Protein AF-A0A3D4B4H7-F1 (afdb_monomer_lite)

Sequence (175 aa):
KNGQSEVILGTVKEWEQARLEHAFTPDQIERLQEPTLDFHLEADGKNRWQLYPVTYSQVHTYREVTLQPGEPGEAEWTFHNPYEDQPFQFILRALPDTATLNDDMVINPVFEVNFTEITLPIRLSPFEYLVCEGDGVCKIFDINWNPVRSVEFSGEWPQIVHEDNQILFWFGAPS

Radius of gyration: 18.96 Å; chains: 1; bounding box: 51×34×51 Å

Secondary structure (DSSP, 8-state):
--TTHHHHHHHHHHHHHHHHTT-S-HHHHHHHT-TT-EEEEEE-STT-EEEEEE-PPPPP------PPTTS--SEEEEEEE-SS-EE--EEEEPPP-TTT---PPEESEEEEETTEEEE---EE-TT-EEEE-SSSEEEEE-TT--EEEEEE--SPPPEE-SEEEEEEEEEPPP-

Structure (mmCIF, N/CA/C/O backbone):
data_AF-A0A3D4B4H7-F1
#
_entry.id   AF-A0A3D4B4H7-F1
#
loop_
_atom_site.group_PDB
_atom_site.id
_atom_site.type_symbol
_atom_site.label_atom_id
_atom_site.label_alt_id
_atom_site.label_comp_id
_atom_site.label_asym_id
_atom_site.label_entity_id
_atom_site.label_seq_id
_atom_site.pdbx_PDB_ins_code
_atom_site.Cartn_x
_atom_site.Cartn_y
_atom_site.Cartn_z
_atom_site.occupancy
_atom_site.B_iso_or_equiv
_atom_site.auth_seq_id
_atom_site.auth_comp_id
_atom_site.auth_asym_id
_atom_site.auth_atom_id
_atom_site.pdbx_PDB_model_num
ATOM 1 N N . LYS A 1 1 ? -16.130 10.819 -11.235 1.00 79.06 1 LYS A N 1
ATOM 2 C CA . LYS A 1 1 ? -16.774 10.197 -10.048 1.00 79.06 1 LYS A CA 1
ATOM 3 C C . LYS A 1 1 ? -15.708 9.342 -9.384 1.00 79.06 1 LYS A C 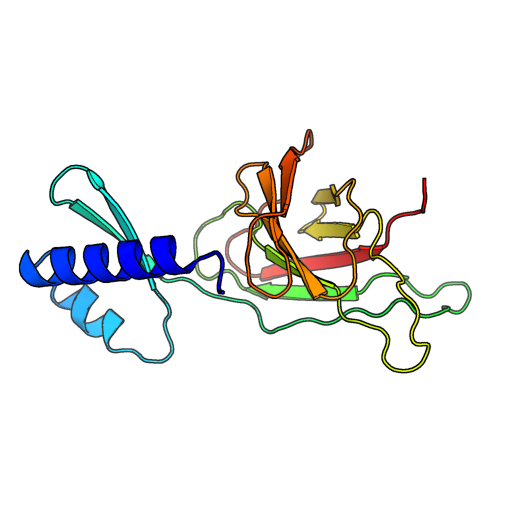1
ATOM 5 O O . LYS A 1 1 ? -15.020 8.659 -10.126 1.00 79.06 1 LYS A O 1
ATOM 10 N N . ASN A 1 2 ? -15.524 9.443 -8.067 1.00 90.88 2 ASN A N 1
ATOM 11 C CA . ASN A 1 2 ? -14.525 8.641 -7.358 1.00 90.88 2 ASN A CA 1
ATOM 12 C C . ASN A 1 2 ? -15.026 7.187 -7.227 1.00 90.88 2 ASN A C 1
ATOM 14 O O . ASN A 1 2 ? -16.186 6.977 -6.866 1.00 90.88 2 ASN A O 1
ATOM 18 N N . GLY A 1 3 ? -14.177 6.211 -7.551 1.00 93.81 3 GLY A N 1
ATOM 19 C CA . GLY A 1 3 ? -14.537 4.790 -7.584 1.00 93.81 3 GLY A CA 1
ATOM 20 C C . GLY A 1 3 ? -14.650 4.118 -6.217 1.00 93.81 3 GLY A C 1
ATOM 21 O O . GLY A 1 3 ? -15.266 3.065 -6.111 1.00 93.81 3 GLY A O 1
ATOM 22 N N . GLN A 1 4 ? -14.133 4.753 -5.163 1.00 93.38 4 GLN A N 1
ATOM 23 C CA . GLN A 1 4 ? -14.147 4.251 -3.785 1.00 93.38 4 GLN A CA 1
ATOM 24 C C . GLN A 1 4 ? -15.225 4.908 -2.918 1.00 93.38 4 GLN A C 1
ATOM 26 O O . GLN A 1 4 ? -15.276 4.666 -1.718 1.00 93.38 4 GLN A O 1
ATOM 31 N N . SER A 1 5 ? -16.112 5.735 -3.484 1.00 94.56 5 SER A N 1
ATOM 32 C CA . SER A 1 5 ? -17.111 6.461 -2.684 1.00 94.56 5 SER A CA 1
ATOM 33 C C . SER A 1 5 ? -18.002 5.542 -1.841 1.00 94.56 5 SER A C 1
ATOM 35 O O . SER A 1 5 ? -18.284 5.870 -0.695 1.00 94.56 5 SER A O 1
ATOM 37 N N . GLU A 1 6 ? -18.429 4.394 -2.372 1.00 94.56 6 GLU A N 1
ATOM 38 C CA . GLU A 1 6 ? -19.250 3.439 -1.612 1.00 94.56 6 GLU A CA 1
ATOM 39 C C . GLU A 1 6 ? -18.460 2.771 -0.483 1.00 94.56 6 GLU A C 1
ATOM 41 O O . GLU A 1 6 ? -18.984 2.645 0.621 1.00 94.56 6 GLU A O 1
ATOM 46 N N . VAL A 1 7 ? -17.193 2.423 -0.733 1.00 92.81 7 VAL A N 1
ATOM 47 C CA . VAL A 1 7 ? -16.286 1.863 0.280 1.00 92.81 7 VAL A CA 1
ATOM 48 C C . VAL A 1 7 ? -16.067 2.874 1.400 1.00 92.81 7 VAL A C 1
ATOM 50 O O . VAL A 1 7 ? -16.307 2.553 2.556 1.00 92.81 7 VAL A O 1
ATOM 53 N N . ILE A 1 8 ? -15.729 4.123 1.062 1.00 93.69 8 ILE A N 1
ATOM 54 C CA . ILE A 1 8 ? -15.516 5.206 2.033 1.00 93.69 8 ILE A CA 1
ATOM 55 C C . ILE A 1 8 ? -16.764 5.423 2.893 1.00 93.69 8 ILE A C 1
ATOM 57 O O . ILE A 1 8 ? -16.667 5.494 4.115 1.00 93.69 8 ILE A O 1
ATOM 61 N N . LEU A 1 9 ? -17.949 5.514 2.280 1.00 95.38 9 LEU A N 1
ATOM 62 C CA . LEU A 1 9 ? -19.199 5.689 3.025 1.00 95.38 9 LEU A CA 1
ATOM 63 C C . LEU A 1 9 ? -19.522 4.473 3.902 1.00 95.38 9 LEU A C 1
ATOM 65 O O . LEU A 1 9 ? -20.045 4.642 5.004 1.00 95.38 9 LEU A O 1
ATOM 69 N N . GLY A 1 10 ? -19.202 3.265 3.432 1.00 94.31 10 GLY A N 1
ATOM 70 C CA . GLY A 1 10 ? -19.286 2.036 4.215 1.00 94.31 10 GLY A CA 1
ATOM 71 C C . GLY A 1 10 ? -18.381 2.082 5.444 1.00 94.31 10 GLY A C 1
ATOM 72 O O . GLY A 1 10 ? -18.863 1.886 6.554 1.00 94.31 10 GLY A O 1
ATOM 73 N N . THR A 1 11 ? -17.109 2.441 5.267 1.00 93.75 11 THR A N 1
ATOM 74 C CA . THR A 1 11 ? -16.143 2.609 6.359 1.00 93.75 11 THR A CA 1
ATOM 75 C C . THR A 1 11 ? -16.610 3.669 7.355 1.00 93.75 11 THR A C 1
ATOM 77 O O . THR A 1 11 ? -16.650 3.397 8.549 1.00 93.75 11 THR A O 1
ATOM 80 N N . VAL A 1 12 ? -17.056 4.845 6.895 1.00 94.62 12 VAL A N 1
ATOM 81 C CA . VAL A 1 12 ? -17.602 5.897 7.778 1.00 94.62 12 VAL A CA 1
ATOM 82 C C . VAL A 1 12 ? -18.785 5.379 8.596 1.00 94.62 12 VAL A C 1
ATOM 84 O O . VAL A 1 12 ? -18.876 5.645 9.793 1.00 94.62 12 VAL A O 1
ATOM 87 N N . LYS A 1 13 ? -19.689 4.622 7.968 1.00 94.50 13 LYS A N 1
ATOM 88 C CA . LYS A 1 13 ? -20.824 4.015 8.664 1.00 94.50 13 LYS A CA 1
ATOM 89 C C . LYS A 1 13 ? -20.363 3.023 9.736 1.00 94.50 13 LYS A C 1
ATOM 91 O O . LYS A 1 13 ? -20.939 3.023 10.821 1.00 94.50 13 LYS A O 1
ATOM 96 N N . GLU A 1 14 ? -19.351 2.213 9.443 1.00 95.06 14 GLU A N 1
ATOM 97 C CA . GLU A 1 14 ? -18.802 1.231 10.380 1.00 95.06 14 GLU A CA 1
ATOM 98 C C . GLU A 1 14 ? -18.187 1.909 11.612 1.00 95.06 14 GLU A C 1
ATOM 100 O O . GLU A 1 14 ? -18.508 1.556 12.746 1.00 95.06 14 GLU A O 1
ATOM 105 N N . TRP A 1 15 ? -17.392 2.960 11.393 1.00 95.94 15 TRP A N 1
ATOM 106 C CA . TRP A 1 15 ? -16.832 3.787 12.463 1.00 95.94 15 TRP A CA 1
ATOM 107 C C . TRP A 1 15 ? -17.913 4.440 13.330 1.00 95.94 15 TRP A C 1
ATOM 109 O O . TRP A 1 15 ? -17.830 4.408 14.560 1.00 95.94 15 TRP A O 1
ATOM 119 N N . GLU A 1 16 ? -18.957 5.003 12.714 1.00 95.44 16 GLU A N 1
ATOM 120 C CA . GLU A 1 16 ? -20.077 5.582 13.462 1.00 95.44 16 GLU A CA 1
ATOM 121 C C . GLU A 1 16 ? -20.834 4.526 14.273 1.00 95.44 16 GLU A C 1
ATOM 123 O O . GLU A 1 16 ? -21.229 4.793 15.410 1.00 95.44 16 GLU A O 1
ATOM 128 N N . GLN A 1 17 ? -21.013 3.318 13.733 1.00 95.12 17 GLN A N 1
ATOM 129 C CA . GLN A 1 17 ? -21.659 2.232 14.462 1.00 95.12 17 GLN A CA 1
ATOM 130 C C . GLN A 1 17 ? -20.827 1.799 15.675 1.00 95.12 17 GLN A C 1
ATOM 132 O O . GLN A 1 17 ? -21.364 1.757 16.783 1.00 95.12 17 GLN A O 1
ATOM 137 N N . ALA A 1 18 ? -19.523 1.566 15.501 1.00 95.44 18 ALA A N 1
ATOM 138 C CA . ALA A 1 18 ? -18.614 1.227 16.596 1.00 95.44 18 ALA A CA 1
ATOM 139 C C . ALA A 1 18 ? -18.641 2.291 17.709 1.00 95.44 18 ALA A C 1
ATOM 141 O O . ALA A 1 18 ? -18.703 1.971 18.901 1.00 95.44 18 ALA A O 1
ATOM 142 N N . ARG A 1 19 ? -18.687 3.575 17.326 1.00 93.69 19 ARG A N 1
ATOM 143 C CA . ARG A 1 19 ? -18.810 4.699 18.262 1.00 93.69 19 ARG A CA 1
ATOM 144 C C . ARG A 1 19 ? -20.129 4.668 19.041 1.00 93.69 19 ARG A C 1
ATOM 146 O O . ARG A 1 19 ? -20.112 4.829 20.260 1.00 93.69 19 ARG A O 1
ATOM 153 N N . LEU A 1 20 ? -21.267 4.476 18.369 1.00 94.50 20 LEU A N 1
ATOM 154 C CA . LEU A 1 20 ? -22.592 4.427 19.010 1.00 94.50 20 LEU A CA 1
ATOM 155 C C . LEU A 1 20 ? -22.747 3.226 19.950 1.00 94.50 20 LEU A C 1
ATOM 157 O O . LEU A 1 20 ? -23.429 3.317 20.974 1.00 94.50 20 LEU A O 1
ATOM 161 N N . GLU A 1 21 ? -22.095 2.116 19.624 1.00 94.81 21 GLU A N 1
ATOM 162 C CA . GLU A 1 21 ? -22.089 0.903 20.439 1.00 94.81 21 GLU A CA 1
ATOM 163 C C . GLU A 1 21 ? -21.051 0.932 21.571 1.00 94.81 21 GLU A C 1
ATOM 165 O O . GLU A 1 21 ? -20.983 -0.014 22.351 1.00 94.81 21 GLU A O 1
ATOM 170 N N . HIS A 1 22 ? -20.306 2.035 21.722 1.00 93.00 22 HIS A N 1
ATOM 171 C CA . HIS A 1 22 ? -19.254 2.196 22.732 1.00 93.00 22 HIS A CA 1
ATOM 172 C C . HIS A 1 22 ? -18.203 1.075 22.655 1.00 93.00 22 HIS A C 1
ATOM 174 O O . HIS A 1 22 ? -17.771 0.540 23.675 1.00 93.00 22 HIS A O 1
ATOM 180 N N . ALA A 1 23 ? -17.801 0.713 21.433 1.00 94.25 23 ALA A N 1
ATOM 181 C CA . ALA A 1 23 ? -16.907 -0.412 21.170 1.00 94.25 23 ALA A CA 1
ATOM 182 C C . ALA A 1 23 ? -15.454 -0.195 21.637 1.00 94.25 23 ALA A C 1
ATOM 184 O O . ALA A 1 23 ? -14.700 -1.160 21.740 1.00 94.25 23 ALA A O 1
ATOM 185 N N . PHE A 1 24 ? -15.054 1.051 21.906 1.00 94.00 24 PHE A N 1
ATOM 186 C CA . PHE A 1 24 ? -13.671 1.414 22.216 1.00 94.00 24 PHE A CA 1
ATOM 187 C C . PHE A 1 24 ? -13.431 1.570 23.719 1.00 94.00 24 PHE A C 1
ATOM 189 O O . PHE A 1 24 ? -14.235 2.171 24.436 1.00 94.00 24 PHE A O 1
ATOM 196 N N . THR A 1 25 ? -12.293 1.069 24.195 1.00 93.81 25 THR A N 1
ATOM 197 C CA . THR A 1 25 ? -11.842 1.276 25.577 1.00 93.81 25 THR A CA 1
ATOM 198 C C . THR A 1 25 ? -11.384 2.725 25.805 1.00 93.81 25 THR A C 1
ATOM 200 O O . THR A 1 25 ? -11.060 3.422 24.841 1.00 93.81 25 THR A O 1
ATOM 203 N N . PRO A 1 26 ? -11.302 3.200 27.066 1.00 94.69 26 PRO A N 1
ATOM 204 C CA . PRO A 1 26 ? -10.747 4.522 27.365 1.00 94.69 26 PRO A CA 1
ATOM 205 C C . PRO A 1 26 ? -9.351 4.742 26.760 1.00 94.69 26 PRO A C 1
ATOM 207 O O . PRO A 1 26 ? -9.134 5.759 26.109 1.00 94.69 26 PRO A O 1
ATOM 210 N N . ASP A 1 27 ? -8.458 3.756 26.878 1.00 93.88 27 ASP A N 1
ATOM 211 C CA . ASP A 1 27 ? -7.096 3.822 26.331 1.00 93.88 27 ASP A CA 1
ATOM 212 C C . ASP A 1 27 ? -7.093 3.890 24.792 1.00 93.88 27 ASP A C 1
ATOM 214 O O . ASP A 1 27 ? -6.287 4.596 24.189 1.00 93.88 27 ASP A O 1
ATOM 218 N N . GLN A 1 28 ? -8.009 3.175 24.124 1.00 94.25 28 GLN A N 1
ATOM 219 C CA . GLN A 1 28 ? -8.172 3.277 22.670 1.00 94.25 28 GLN A CA 1
ATOM 220 C C . GLN A 1 28 ? -8.678 4.662 22.260 1.00 94.25 28 GLN A C 1
ATOM 222 O O . GLN A 1 28 ? -8.191 5.216 21.280 1.00 94.25 28 GLN A O 1
ATOM 227 N N . ILE A 1 29 ? -9.622 5.238 23.010 1.00 94.06 29 ILE A N 1
ATOM 228 C CA . ILE A 1 29 ? -10.143 6.588 22.754 1.00 94.06 29 ILE A CA 1
ATOM 229 C C . ILE A 1 29 ? -9.041 7.637 22.916 1.00 94.06 29 ILE A C 1
ATOM 231 O O . ILE A 1 29 ? -8.960 8.541 22.091 1.00 94.06 29 ILE A O 1
ATOM 235 N N . GLU A 1 30 ? -8.194 7.521 23.940 1.00 94.62 30 GLU A N 1
ATOM 236 C CA . GLU A 1 30 ? -7.047 8.417 24.133 1.00 94.62 30 GLU A CA 1
ATOM 237 C C . GLU A 1 30 ? -6.088 8.344 22.938 1.00 94.62 30 GLU A C 1
ATOM 239 O O . GLU A 1 30 ? -5.743 9.369 22.358 1.00 94.62 30 GLU A O 1
ATOM 244 N N . ARG A 1 31 ? -5.752 7.135 22.473 1.00 93.25 31 ARG A N 1
ATOM 245 C CA . ARG A 1 31 ? -4.898 6.952 21.287 1.00 93.25 31 ARG A CA 1
ATOM 246 C C . ARG A 1 31 ? -5.526 7.479 19.994 1.00 93.25 31 ARG A C 1
ATOM 248 O O . ARG A 1 31 ? -4.809 8.022 19.163 1.00 93.25 31 ARG A O 1
ATOM 255 N N . LEU A 1 32 ? -6.841 7.340 19.821 1.00 93.94 32 LEU A N 1
ATOM 256 C CA . LEU A 1 32 ? -7.577 7.875 18.666 1.00 93.94 32 LEU A CA 1
ATOM 257 C C . LEU A 1 32 ? -7.593 9.413 18.621 1.00 93.94 32 LEU A C 1
ATOM 259 O O . LEU A 1 32 ? -7.914 9.985 17.582 1.00 93.94 32 LEU A O 1
ATOM 263 N N . GLN A 1 33 ? -7.285 10.090 19.732 1.00 93.06 33 GLN A N 1
ATOM 264 C CA . GLN A 1 33 ? -7.164 11.549 19.769 1.00 93.06 33 GLN A CA 1
ATOM 265 C C . GLN A 1 33 ? -5.802 12.042 19.271 1.00 93.06 33 GLN A C 1
ATOM 267 O O . GLN A 1 33 ? -5.670 13.240 19.013 1.00 93.06 33 GLN A O 1
ATOM 272 N N . GLU A 1 34 ? -4.812 11.155 19.117 1.00 92.75 34 GLU A N 1
ATOM 273 C CA . GLU A 1 34 ? -3.471 11.541 18.692 1.00 92.75 34 GLU A CA 1
ATOM 274 C C . GLU A 1 34 ? -3.417 11.803 17.181 1.00 92.75 34 GLU A C 1
ATOM 276 O O . GLU A 1 34 ? -3.530 10.871 16.384 1.00 92.75 34 GLU A O 1
ATOM 281 N N . PRO A 1 35 ? -3.197 13.058 16.742 1.00 89.19 35 PRO A N 1
ATOM 282 C CA . PRO A 1 35 ? -3.342 13.445 15.338 1.00 89.19 35 PRO A CA 1
ATOM 283 C C . PRO A 1 35 ? -2.233 12.903 14.428 1.00 89.19 35 PRO A C 1
ATOM 285 O O . PRO A 1 35 ? -2.315 13.049 13.213 1.00 89.19 35 PRO A O 1
ATOM 288 N N . THR A 1 36 ? -1.170 12.342 15.005 1.00 88.31 36 THR A N 1
ATOM 289 C CA . THR A 1 36 ? -0.042 11.753 14.273 1.00 88.31 36 THR A CA 1
ATOM 290 C C . THR A 1 36 ? -0.205 10.255 14.032 1.00 88.31 36 THR A C 1
ATOM 292 O O . THR A 1 36 ? 0.674 9.659 13.418 1.00 88.31 36 THR A O 1
ATOM 295 N N . LEU A 1 37 ? -1.261 9.633 14.564 1.00 90.88 37 LEU A N 1
ATOM 296 C CA . LEU A 1 37 ? -1.535 8.212 14.398 1.00 90.88 37 LEU A CA 1
ATOM 297 C C . LEU A 1 37 ? -2.713 8.018 13.448 1.00 90.88 37 LEU A C 1
ATOM 299 O O . LEU A 1 37 ? -3.794 8.561 13.667 1.00 90.88 37 LEU A O 1
ATOM 303 N N . ASP A 1 38 ? -2.513 7.179 12.440 1.00 94.00 38 ASP A N 1
ATOM 304 C CA . ASP A 1 38 ? -3.596 6.673 11.610 1.00 94.00 38 ASP A CA 1
ATOM 305 C C . ASP A 1 38 ? -4.088 5.332 12.159 1.00 94.00 38 ASP A C 1
ATOM 307 O O . ASP A 1 38 ? -3.331 4.567 12.762 1.00 94.00 38 ASP A O 1
ATOM 311 N N . PHE A 1 39 ? -5.369 5.033 11.947 1.00 95.25 39 PHE A N 1
ATOM 312 C CA . PHE A 1 39 ? -5.994 3.795 12.402 1.00 95.25 39 PHE A CA 1
ATOM 313 C C . PHE A 1 39 ? -6.862 3.176 11.315 1.00 95.25 39 PHE A C 1
ATOM 315 O O . PHE A 1 39 ? -7.551 3.873 10.568 1.00 95.25 39 PHE A O 1
ATOM 322 N N . HIS A 1 40 ? -6.881 1.848 11.292 1.00 94.62 40 HIS A N 1
ATOM 323 C CA . HIS A 1 40 ? -7.832 1.056 10.534 1.00 94.62 40 HIS A CA 1
ATOM 324 C C . HIS A 1 40 ? -8.848 0.417 11.479 1.00 94.62 40 HIS A C 1
ATOM 326 O O . HIS A 1 40 ? -8.504 -0.012 12.582 1.00 94.62 40 HIS A O 1
ATOM 332 N N . LEU A 1 41 ? -10.099 0.351 11.024 1.00 95.50 41 LEU A N 1
ATOM 333 C CA . LEU A 1 41 ? -11.183 -0.338 11.708 1.00 95.50 41 LEU A CA 1
ATOM 334 C C . LEU A 1 41 ? -11.842 -1.303 10.732 1.00 95.50 41 LEU A C 1
ATOM 336 O O . LEU A 1 41 ? -12.365 -0.876 9.701 1.00 95.50 41 LEU A O 1
ATOM 340 N N . GLU A 1 42 ? -11.887 -2.573 11.107 1.00 92.38 42 GLU A N 1
ATOM 341 C CA . GLU A 1 42 ? -12.617 -3.602 10.375 1.00 92.38 42 GLU A CA 1
ATOM 342 C C . GLU A 1 42 ? -13.600 -4.333 11.290 1.00 92.38 42 GLU A C 1
ATOM 344 O O . GLU A 1 42 ? -13.388 -4.470 12.497 1.00 92.38 42 GLU A O 1
ATOM 349 N N . ALA A 1 43 ? -14.715 -4.784 10.720 1.00 91.56 43 ALA A N 1
ATOM 350 C CA . ALA A 1 43 ? -15.702 -5.560 11.453 1.00 91.56 43 ALA A CA 1
ATOM 351 C C . ALA A 1 43 ? -15.211 -7.004 11.642 1.00 91.56 43 ALA A C 1
ATOM 353 O O . ALA A 1 43 ? -14.944 -7.708 10.672 1.00 91.56 43 ALA A O 1
ATOM 354 N N . ASP A 1 44 ? -15.198 -7.483 12.885 1.00 91.50 44 ASP A N 1
ATOM 355 C CA . ASP A 1 44 ? -14.829 -8.857 13.257 1.00 91.50 44 ASP A CA 1
ATOM 356 C C . ASP A 1 44 ? -16.052 -9.615 13.799 1.00 91.50 44 ASP A C 1
ATOM 358 O O . ASP A 1 44 ? -16.102 -10.173 14.904 1.00 91.50 44 ASP A O 1
ATOM 362 N N . GLY A 1 45 ? -17.121 -9.574 13.008 1.00 88.56 45 GLY A N 1
ATOM 363 C CA . GLY A 1 45 ? -18.410 -10.176 13.323 1.00 88.56 45 GLY A CA 1
ATOM 364 C C . GLY A 1 45 ? -19.408 -9.201 13.944 1.00 88.56 45 GLY A C 1
ATOM 365 O O . GLY A 1 45 ? -19.263 -7.983 13.900 1.00 88.56 45 GLY A O 1
ATOM 366 N N . LYS A 1 46 ? -20.499 -9.752 14.484 1.00 87.06 46 LYS A N 1
ATOM 367 C CA . LYS A 1 46 ? -21.618 -8.938 14.964 1.00 87.06 46 LYS A CA 1
ATOM 368 C C . LYS A 1 46 ? -21.194 -8.100 16.171 1.00 87.06 46 LYS A C 1
ATOM 370 O O . LYS A 1 46 ? -20.922 -8.672 17.225 1.00 87.06 46 LYS A O 1
ATOM 375 N N . ASN A 1 47 ? -21.243 -6.777 16.021 1.00 85.12 47 ASN A N 1
ATOM 376 C CA . ASN A 1 47 ? -20.962 -5.801 17.076 1.00 85.12 47 ASN A CA 1
ATOM 377 C C . ASN A 1 47 ? -19.551 -5.962 17.665 1.00 85.12 47 ASN A C 1
ATOM 379 O O . ASN A 1 47 ? -19.338 -5.823 18.871 1.00 85.12 47 ASN A O 1
ATOM 383 N N . ARG A 1 48 ? -18.594 -6.340 16.817 1.00 90.69 48 ARG A N 1
ATOM 384 C CA . ARG A 1 48 ? -17.186 -6.473 17.174 1.00 90.69 48 ARG A CA 1
ATOM 385 C C . ARG A 1 48 ? -16.347 -5.864 16.073 1.00 90.69 48 ARG A C 1
ATOM 387 O O . ARG A 1 48 ? -16.643 -6.052 14.895 1.00 90.69 48 ARG A O 1
ATOM 394 N N . TRP A 1 49 ? -15.282 -5.198 16.482 1.00 95.19 49 TRP A N 1
ATOM 395 C CA . TRP A 1 49 ? -14.363 -4.532 15.583 1.00 95.19 49 TRP A CA 1
ATOM 396 C C . TRP A 1 49 ? -12.933 -4.818 15.989 1.00 95.19 49 TRP A C 1
ATOM 398 O O . TRP A 1 49 ? -12.625 -4.889 17.181 1.00 95.19 49 TRP A O 1
ATOM 408 N N . GLN A 1 50 ? -12.069 -4.924 14.991 1.00 94.19 50 GLN A N 1
ATOM 409 C CA . GLN A 1 50 ? -10.634 -4.837 15.178 1.00 94.19 50 GLN A CA 1
ATOM 410 C C . GLN A 1 50 ? -10.198 -3.417 14.841 1.00 94.19 50 GLN A C 1
ATOM 412 O O . GLN A 1 50 ? -10.512 -2.892 13.776 1.00 94.19 50 GLN A O 1
ATOM 417 N N . LEU A 1 51 ? -9.518 -2.789 15.798 1.00 95.12 51 LEU A N 1
ATOM 418 C CA . LEU A 1 51 ? -8.945 -1.456 15.676 1.00 95.12 51 LEU A CA 1
ATOM 419 C C . LEU A 1 51 ? -7.433 -1.587 15.817 1.00 95.12 51 LEU A C 1
ATOM 421 O O . LEU A 1 51 ? -6.953 -1.995 16.878 1.00 95.12 51 LEU A O 1
ATOM 425 N N . TYR A 1 52 ? -6.692 -1.196 14.787 1.00 93.31 52 TYR A N 1
ATOM 426 C CA . TYR A 1 52 ? -5.234 -1.238 14.807 1.00 93.31 52 TYR A CA 1
ATOM 427 C C . TYR A 1 52 ? -4.630 0.011 14.157 1.00 93.31 52 TYR A C 1
ATOM 429 O O . TYR A 1 52 ? -5.230 0.594 13.252 1.00 93.31 52 TYR A O 1
ATOM 437 N N . PRO A 1 53 ? -3.474 0.479 14.657 1.00 94.94 53 PRO A N 1
ATOM 438 C CA . PRO A 1 53 ? -2.784 1.619 14.075 1.00 94.94 53 PRO A CA 1
ATOM 439 C C . PRO A 1 53 ? -2.162 1.247 12.723 1.00 94.94 53 PRO A C 1
ATOM 441 O O . PRO A 1 53 ? -1.806 0.092 12.493 1.00 94.94 53 PRO A O 1
ATOM 444 N N . VAL A 1 54 ? -2.003 2.237 11.851 1.00 94.56 54 VAL A N 1
ATOM 445 C CA . VAL A 1 54 ? -1.357 2.101 10.543 1.00 94.56 54 VAL A CA 1
ATOM 446 C C . VAL A 1 54 ? -0.221 3.113 10.456 1.00 94.56 54 VAL A C 1
ATOM 448 O O . VAL A 1 54 ? -0.381 4.270 10.835 1.00 94.56 54 VAL A O 1
ATOM 451 N N . THR A 1 55 ? 0.933 2.674 9.958 1.00 94.50 55 THR A N 1
ATOM 452 C CA . THR A 1 55 ? 2.087 3.539 9.686 1.00 94.50 55 THR A CA 1
ATOM 453 C C . THR A 1 55 ? 2.394 3.491 8.199 1.00 94.50 55 THR A C 1
ATOM 455 O O . THR A 1 55 ? 2.585 2.412 7.643 1.00 94.50 55 THR A O 1
ATOM 458 N N . TYR A 1 56 ? 2.476 4.658 7.564 1.00 94.12 56 TYR A N 1
ATOM 459 C CA . TYR A 1 56 ? 2.889 4.784 6.169 1.00 94.12 56 TYR A CA 1
ATOM 460 C C . TYR A 1 56 ? 4.343 5.233 6.076 1.00 94.12 56 TYR A C 1
ATOM 462 O O . TYR A 1 56 ? 4.825 6.014 6.899 1.00 94.12 56 TYR A O 1
ATOM 470 N N . SER A 1 57 ? 5.038 4.792 5.029 1.00 94.88 57 SER A N 1
ATOM 471 C CA . SER A 1 57 ? 6.312 5.404 4.669 1.00 94.88 57 SER A CA 1
ATOM 472 C C . SER A 1 57 ? 6.095 6.850 4.213 1.00 94.88 57 SER A C 1
ATOM 474 O O . SER A 1 57 ? 5.004 7.247 3.796 1.00 94.88 57 SER A O 1
ATOM 476 N N . GLN A 1 58 ? 7.174 7.631 4.174 1.00 94.19 58 GLN A N 1
ATOM 477 C CA . GLN A 1 58 ? 7.188 8.817 3.319 1.00 94.19 58 GLN A CA 1
ATOM 478 C C . GLN A 1 58 ? 6.948 8.427 1.848 1.00 94.19 58 GLN A C 1
ATOM 480 O O . GLN A 1 58 ? 7.164 7.279 1.445 1.00 94.19 58 GLN A O 1
ATOM 485 N N . VAL A 1 59 ? 6.521 9.389 1.028 1.00 95.19 59 VAL A N 1
ATOM 486 C CA . VAL A 1 59 ? 6.374 9.166 -0.414 1.00 95.19 59 VAL A CA 1
ATOM 487 C C . VAL A 1 59 ? 7.755 9.082 -1.050 1.00 95.19 59 VAL A C 1
ATOM 489 O O . VAL A 1 59 ? 8.528 10.039 -0.999 1.00 95.19 59 VAL A O 1
ATOM 492 N N . HIS A 1 60 ? 8.033 7.959 -1.702 1.00 95.94 60 HIS A N 1
ATOM 493 C CA . HIS A 1 60 ? 9.232 7.775 -2.503 1.00 95.94 60 HIS A CA 1
ATOM 494 C C . HIS A 1 60 ? 8.934 7.993 -3.990 1.00 95.94 60 HIS A C 1
ATOM 496 O O . HIS A 1 60 ? 7.815 7.790 -4.460 1.00 95.94 60 HIS A O 1
ATOM 502 N N . THR A 1 61 ? 9.925 8.463 -4.746 1.00 92.31 61 THR A N 1
ATOM 503 C CA . THR A 1 61 ? 9.810 8.679 -6.194 1.00 92.31 61 THR A CA 1
ATOM 504 C C . THR A 1 61 ? 11.029 8.097 -6.883 1.00 92.31 61 THR A C 1
ATOM 506 O O . THR A 1 61 ? 12.156 8.354 -6.469 1.00 92.31 61 THR A O 1
ATOM 509 N N . TYR A 1 62 ? 10.789 7.347 -7.953 1.00 90.88 62 TYR A N 1
ATOM 510 C CA . TYR A 1 62 ? 11.820 6.794 -8.819 1.00 90.88 62 TYR A CA 1
ATOM 511 C C . TYR A 1 62 ? 11.627 7.314 -10.243 1.00 90.88 62 TYR A C 1
ATOM 513 O O . TYR A 1 62 ? 10.499 7.410 -10.731 1.00 90.88 62 TYR A O 1
ATOM 521 N N . ARG A 1 63 ? 12.734 7.650 -10.905 1.00 86.19 63 ARG A N 1
ATOM 522 C CA . ARG A 1 63 ? 12.779 7.968 -12.332 1.00 86.19 63 ARG A CA 1
ATOM 523 C C . ARG A 1 63 ? 13.936 7.190 -12.928 1.00 86.19 63 ARG A C 1
ATOM 525 O O . ARG A 1 63 ? 15.066 7.363 -12.482 1.00 86.19 63 ARG A O 1
ATOM 532 N N . GLU A 1 64 ? 13.649 6.382 -13.939 1.00 78.88 64 GLU A N 1
ATOM 533 C CA . GLU A 1 64 ? 14.698 5.713 -14.695 1.00 78.88 64 GLU A CA 1
ATOM 534 C C . GLU A 1 64 ? 15.576 6.773 -15.370 1.00 78.88 64 GLU A C 1
ATOM 536 O O . GLU A 1 64 ? 15.090 7.696 -16.034 1.00 78.88 64 GLU A O 1
ATOM 541 N N . VAL A 1 65 ? 16.880 6.674 -15.148 1.00 74.62 65 VAL A N 1
ATOM 542 C CA . VAL A 1 65 ? 17.884 7.555 -15.738 1.00 74.62 65 VAL A CA 1
ATOM 543 C C . VAL A 1 65 ? 18.891 6.703 -16.492 1.00 74.62 65 VAL A C 1
ATOM 545 O O . VAL A 1 65 ? 19.208 5.588 -16.085 1.00 74.62 65 VAL A O 1
ATOM 548 N N . THR A 1 66 ? 19.412 7.217 -17.606 1.00 70.44 66 THR A N 1
ATOM 549 C CA . THR A 1 66 ? 20.515 6.549 -18.302 1.00 70.44 66 THR A CA 1
ATOM 550 C C . THR A 1 66 ? 21.765 6.632 -17.435 1.00 70.44 66 THR A C 1
ATOM 552 O O . THR A 1 66 ? 22.393 7.687 -17.339 1.00 70.44 66 THR A O 1
ATOM 555 N N . LEU A 1 67 ? 22.102 5.518 -16.796 1.00 73.44 67 LEU A N 1
ATOM 556 C CA . LEU A 1 67 ? 23.246 5.417 -15.903 1.00 73.44 67 LEU A CA 1
ATOM 557 C C . LEU A 1 67 ? 24.562 5.233 -16.651 1.00 73.44 67 LEU A C 1
ATOM 559 O O . LEU A 1 67 ? 24.605 4.731 -17.779 1.00 73.44 67 LEU A O 1
ATOM 563 N N . GLN A 1 68 ? 25.655 5.635 -16.003 1.00 71.81 68 GLN A N 1
ATOM 564 C CA . GLN A 1 68 ? 26.985 5.278 -16.478 1.00 71.81 68 GLN A CA 1
ATOM 565 C C . GLN A 1 68 ? 27.250 3.782 -16.236 1.00 71.81 68 GLN A C 1
ATOM 567 O O . GLN A 1 68 ? 26.673 3.181 -15.326 1.00 71.81 68 GLN A O 1
ATOM 572 N N . PRO A 1 69 ? 28.147 3.151 -17.017 1.00 67.50 69 PRO A N 1
ATOM 573 C CA . PRO A 1 69 ? 28.547 1.773 -16.762 1.00 67.50 69 PRO A CA 1
ATOM 574 C C . PRO A 1 69 ? 29.052 1.591 -15.320 1.00 67.50 69 PRO A C 1
ATOM 576 O O . PRO A 1 69 ? 30.069 2.172 -14.945 1.00 67.50 69 PRO A O 1
ATOM 579 N N . GLY A 1 70 ? 28.355 0.764 -14.533 1.00 61.44 70 GLY A N 1
ATOM 580 C CA . GLY A 1 70 ? 28.719 0.426 -13.151 1.00 61.44 70 GLY A CA 1
ATOM 581 C C . GLY A 1 70 ? 27.912 1.127 -12.050 1.00 61.44 70 GLY A C 1
ATOM 582 O O . GLY A 1 70 ? 28.127 0.800 -10.886 1.00 61.44 70 GLY A O 1
ATOM 583 N N . GLU A 1 71 ? 26.995 2.043 -12.376 1.00 65.00 71 GLU A N 1
ATOM 584 C CA . GLU A 1 71 ? 26.042 2.589 -11.395 1.00 65.00 71 GLU A CA 1
ATOM 585 C C . GLU A 1 71 ? 24.823 1.655 -11.231 1.00 65.00 71 GLU A C 1
ATOM 587 O O . GLU A 1 71 ? 24.324 1.140 -12.239 1.00 65.00 71 GLU A O 1
ATOM 592 N N . PRO A 1 72 ? 24.328 1.423 -9.997 1.00 65.94 72 PRO A N 1
ATOM 593 C CA . PRO A 1 72 ? 23.118 0.635 -9.768 1.00 65.94 72 PRO A CA 1
ATOM 594 C C . PRO A 1 72 ? 21.880 1.340 -10.335 1.00 65.94 72 PRO A C 1
ATOM 596 O O . PRO A 1 72 ? 21.639 2.508 -10.041 1.00 65.94 72 PRO A O 1
ATOM 599 N N . GLY A 1 73 ? 21.093 0.605 -11.129 1.00 80.44 73 GLY A N 1
ATOM 600 C CA . GLY A 1 73 ? 19.806 1.022 -11.713 1.00 80.44 73 GLY A CA 1
ATOM 601 C C . GLY A 1 73 ? 18.691 1.290 -10.711 1.00 80.44 73 GLY A C 1
ATOM 602 O O . GLY A 1 73 ? 17.676 1.886 -11.067 1.00 80.44 73 GLY A O 1
ATOM 603 N N . GLU A 1 74 ? 18.861 0.822 -9.485 1.00 89.38 74 GLU A N 1
ATOM 604 C CA . GLU A 1 74 ? 17.822 0.747 -8.470 1.00 89.38 74 GLU A CA 1
ATOM 605 C C . GLU A 1 74 ? 17.803 1.968 -7.548 1.00 89.38 74 GLU A C 1
ATOM 607 O O . GLU A 1 74 ? 18.822 2.606 -7.281 1.00 89.38 74 GLU A O 1
ATOM 612 N N . ALA A 1 75 ? 16.615 2.293 -7.047 1.00 93.25 75 ALA A N 1
ATOM 613 C CA . ALA A 1 75 ? 16.484 3.097 -5.844 1.00 93.25 75 ALA A CA 1
ATOM 614 C C . ALA A 1 75 ? 16.576 2.203 -4.612 1.00 93.25 75 ALA A C 1
ATOM 616 O O . ALA A 1 75 ? 16.036 1.103 -4.608 1.00 93.25 75 ALA A O 1
ATOM 617 N N . GLU A 1 76 ? 17.181 2.737 -3.555 1.00 95.44 76 GLU A N 1
ATOM 618 C CA . GLU A 1 76 ? 17.248 2.117 -2.237 1.00 95.44 76 GLU A CA 1
ATOM 619 C C . GLU A 1 76 ? 16.537 3.006 -1.211 1.00 95.44 76 GLU A C 1
ATOM 621 O O . GLU A 1 76 ? 16.826 4.202 -1.091 1.00 95.44 76 GLU A O 1
ATOM 626 N N . TRP A 1 77 ? 15.603 2.415 -0.469 1.00 97.25 77 TRP A N 1
ATOM 627 C CA . TRP A 1 77 ? 14.841 3.045 0.605 1.00 97.25 77 TRP A CA 1
ATOM 628 C C . TRP A 1 77 ? 14.893 2.196 1.871 1.00 97.25 77 TRP A C 1
ATOM 630 O O . TRP A 1 77 ? 15.137 0.990 1.830 1.00 97.25 77 TRP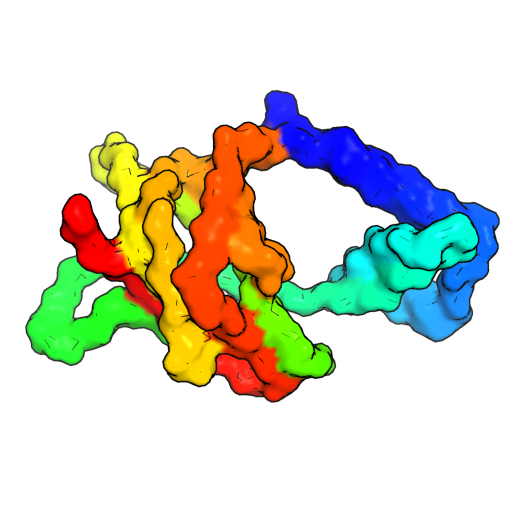 A O 1
ATOM 640 N N . THR A 1 78 ? 14.610 2.830 3.006 1.00 97.38 78 THR A N 1
ATOM 641 C CA . THR A 1 78 ? 14.446 2.146 4.288 1.00 97.38 78 THR A CA 1
ATOM 642 C C . THR A 1 78 ? 13.057 2.392 4.861 1.00 97.38 78 THR A C 1
ATOM 644 O O . THR A 1 78 ? 12.473 3.467 4.690 1.00 97.38 78 THR A O 1
ATOM 647 N N . PHE A 1 79 ? 12.517 1.386 5.544 1.00 97.75 79 PHE A N 1
ATOM 648 C CA . PHE A 1 79 ? 11.247 1.481 6.254 1.00 97.75 79 PHE A CA 1
ATOM 649 C C . PHE A 1 79 ? 11.367 0.868 7.647 1.00 97.75 79 PHE A C 1
ATOM 651 O O . PHE A 1 79 ? 11.771 -0.283 7.787 1.00 97.75 79 PHE A O 1
ATOM 658 N N . HIS A 1 80 ? 10.996 1.638 8.667 1.00 97.69 80 HIS A N 1
ATOM 659 C CA . HIS A 1 80 ? 10.926 1.162 10.041 1.00 97.69 80 HIS A CA 1
ATOM 660 C C . HIS A 1 80 ? 9.497 0.704 10.346 1.00 97.69 80 HIS A C 1
ATOM 662 O O . HIS A 1 80 ? 8.576 1.524 10.353 1.00 97.69 80 HIS A O 1
ATOM 668 N N . ASN A 1 81 ? 9.312 -0.590 10.594 1.00 97.75 81 ASN A N 1
ATOM 669 C CA . ASN A 1 81 ? 8.043 -1.186 10.982 1.00 97.75 81 ASN A CA 1
ATOM 670 C C . ASN A 1 81 ? 7.947 -1.270 12.515 1.00 97.75 81 ASN A C 1
ATOM 672 O O . ASN A 1 81 ? 8.592 -2.128 13.123 1.00 97.75 81 ASN A O 1
ATOM 676 N N . PRO A 1 82 ? 7.108 -0.442 13.160 1.00 96.56 82 PRO A N 1
ATOM 677 C CA . PRO A 1 82 ? 6.936 -0.477 14.611 1.00 96.56 82 PRO A CA 1
ATOM 678 C C . PRO A 1 82 ? 6.055 -1.649 15.084 1.00 96.56 82 PRO A C 1
ATOM 680 O O . PRO A 1 82 ? 5.755 -1.747 16.275 1.00 96.56 82 PRO A O 1
ATOM 683 N N . TYR A 1 83 ? 5.596 -2.509 14.171 1.00 96.81 83 TYR A N 1
ATOM 684 C CA . TYR A 1 83 ? 4.682 -3.620 14.434 1.00 96.81 83 TYR A CA 1
ATOM 685 C C . TYR A 1 83 ? 5.356 -4.973 14.195 1.00 96.81 83 TYR A C 1
ATOM 687 O O . TYR A 1 83 ? 6.528 -5.034 13.830 1.00 96.81 83 TYR A O 1
ATOM 695 N N . GLU A 1 84 ? 4.612 -6.055 14.420 1.00 97.50 84 GLU A N 1
ATOM 696 C CA . GLU A 1 84 ? 5.060 -7.412 14.102 1.00 97.50 84 GLU A CA 1
ATOM 697 C C . GLU A 1 84 ? 5.300 -7.598 12.594 1.00 97.50 84 GLU A C 1
ATOM 699 O O . GLU A 1 84 ? 4.892 -6.776 11.763 1.00 97.50 84 GLU A O 1
ATOM 704 N N . ASP A 1 85 ? 5.982 -8.693 12.259 1.00 97.94 85 ASP A N 1
ATOM 705 C CA . ASP A 1 85 ? 6.245 -9.100 10.883 1.00 97.94 85 ASP A CA 1
ATOM 706 C C . ASP A 1 85 ? 4.929 -9.244 10.106 1.00 97.94 85 ASP A C 1
ATOM 708 O O . ASP A 1 85 ? 3.977 -9.879 10.569 1.00 97.94 85 ASP A O 1
ATOM 712 N N . GLN A 1 86 ? 4.880 -8.660 8.911 1.00 96.88 86 GLN A N 1
ATOM 713 C CA . GLN A 1 86 ? 3.675 -8.628 8.089 1.00 96.88 86 GLN A CA 1
ATOM 714 C C . GLN A 1 86 ? 4.005 -8.612 6.592 1.00 96.88 86 GLN A C 1
ATOM 716 O O . GLN A 1 86 ? 5.082 -8.154 6.198 1.00 96.88 86 GLN A O 1
ATOM 721 N N . PRO A 1 87 ? 3.086 -9.073 5.725 1.00 97.06 87 PRO A N 1
ATOM 722 C CA . PRO A 1 87 ? 3.274 -8.996 4.283 1.00 97.06 87 PRO A CA 1
ATOM 723 C C . PRO A 1 87 ? 3.556 -7.570 3.810 1.00 97.06 87 PRO A C 1
ATOM 725 O O . PRO A 1 87 ? 2.948 -6.616 4.288 1.00 97.06 87 PRO A O 1
ATOM 728 N N . PHE A 1 88 ? 4.457 -7.421 2.840 1.00 97.06 88 PHE A N 1
ATOM 729 C CA . PHE A 1 88 ? 4.760 -6.124 2.248 1.00 97.06 88 PHE A CA 1
ATOM 730 C C . PHE A 1 88 ? 3.528 -5.556 1.531 1.00 97.06 88 PHE A C 1
ATOM 732 O O . PHE A 1 88 ? 2.998 -6.176 0.610 1.00 97.06 88 PHE A O 1
ATOM 739 N N . GLN A 1 89 ? 3.077 -4.373 1.937 1.00 97.38 89 GLN A N 1
ATOM 740 C CA . GLN A 1 89 ? 1.950 -3.673 1.322 1.00 97.38 89 GLN A CA 1
ATOM 741 C C . GLN A 1 89 ? 2.436 -2.366 0.712 1.00 97.38 89 GLN A C 1
ATOM 743 O O . GLN A 1 89 ? 3.295 -1.691 1.281 1.00 97.38 89 GLN A O 1
ATOM 748 N N . PHE A 1 90 ? 1.891 -1.990 -0.443 1.00 97.31 90 PHE A N 1
ATOM 749 C CA . PHE A 1 90 ? 2.293 -0.748 -1.094 1.00 97.31 90 PHE A CA 1
ATOM 750 C C . PHE A 1 90 ? 1.253 -0.218 -2.079 1.00 97.31 90 PHE A C 1
ATOM 752 O O . PHE A 1 90 ? 0.399 -0.936 -2.607 1.00 97.31 90 PHE A O 1
ATOM 759 N N . ILE A 1 91 ? 1.394 1.076 -2.368 1.00 97.62 91 ILE A N 1
ATOM 760 C CA . ILE A 1 91 ? 0.702 1.767 -3.450 1.00 97.62 91 ILE A CA 1
ATOM 761 C C . ILE A 1 91 ? 1.763 2.354 -4.377 1.00 97.62 91 ILE A C 1
ATOM 763 O O . ILE A 1 91 ? 2.551 3.207 -3.971 1.00 97.62 91 ILE A O 1
ATOM 767 N N . LEU A 1 92 ? 1.763 1.926 -5.635 1.00 96.94 92 LEU A N 1
ATOM 768 C CA . LEU A 1 92 ? 2.616 2.473 -6.686 1.00 96.94 92 LEU A CA 1
ATOM 769 C C . LEU A 1 92 ? 1.766 3.319 -7.632 1.00 96.94 92 LEU A C 1
ATOM 771 O O . LEU A 1 92 ? 0.768 2.848 -8.169 1.00 96.94 92 LEU A O 1
ATOM 775 N N . ARG A 1 93 ? 2.176 4.562 -7.878 1.00 95.69 93 ARG A N 1
ATOM 776 C CA . ARG A 1 93 ? 1.514 5.458 -8.833 1.00 95.69 93 ARG A CA 1
ATOM 777 C C . ARG A 1 93 ? 2.437 5.741 -10.010 1.00 95.69 93 ARG A C 1
ATOM 779 O O . ARG A 1 93 ? 3.542 6.238 -9.809 1.00 95.69 93 ARG A O 1
ATOM 786 N N . ALA A 1 94 ? 1.954 5.523 -11.228 1.00 93.31 94 ALA A N 1
ATOM 787 C CA . ALA A 1 94 ? 2.650 5.978 -12.426 1.00 93.31 94 ALA A CA 1
ATOM 788 C C . ALA A 1 94 ? 2.406 7.482 -12.633 1.00 93.31 94 ALA A C 1
ATOM 790 O O . ALA A 1 94 ? 1.265 7.944 -12.751 1.00 93.31 94 ALA A O 1
ATOM 791 N N . LEU A 1 95 ? 3.484 8.265 -12.659 1.00 89.69 95 LEU A N 1
ATOM 792 C CA . LEU A 1 95 ? 3.435 9.702 -12.923 1.00 89.69 95 LEU A CA 1
ATOM 793 C C . LEU A 1 95 ? 3.706 9.970 -14.411 1.00 89.69 95 LEU A C 1
ATOM 795 O O . LEU A 1 95 ? 4.571 9.313 -14.985 1.00 89.69 95 LEU A O 1
ATOM 799 N N . PRO A 1 96 ? 3.002 10.925 -15.044 1.00 85.62 96 PRO A N 1
ATOM 800 C CA . PRO A 1 96 ? 3.296 11.316 -16.421 1.00 85.62 96 PRO A CA 1
ATOM 801 C C . PRO A 1 96 ? 4.665 12.004 -16.518 1.00 85.62 96 PRO A C 1
ATOM 803 O O . PRO A 1 96 ? 5.025 12.799 -15.643 1.00 85.62 96 PRO A O 1
ATOM 806 N N . ASP A 1 97 ? 5.385 11.793 -17.621 1.00 80.12 97 ASP A N 1
ATOM 807 C CA . ASP A 1 97 ? 6.534 12.638 -17.944 1.00 80.12 97 ASP A CA 1
ATOM 808 C C . ASP A 1 97 ? 6.055 13.948 -18.581 1.00 80.12 97 ASP A C 1
ATOM 810 O O . ASP A 1 97 ? 5.688 14.029 -19.756 1.00 80.12 97 ASP A O 1
ATOM 814 N N . THR A 1 98 ? 6.059 15.015 -17.785 1.00 72.06 98 THR A N 1
ATOM 815 C CA . THR A 1 98 ? 5.606 16.338 -18.227 1.00 72.06 98 THR A CA 1
ATOM 816 C C . THR A 1 98 ? 6.539 16.989 -19.251 1.00 72.06 98 THR A C 1
ATOM 818 O O . THR A 1 98 ? 6.164 18.003 -19.835 1.00 72.06 98 THR A O 1
ATOM 821 N N . ALA A 1 99 ? 7.758 16.467 -19.441 1.00 72.62 99 ALA A N 1
ATOM 822 C CA . ALA A 1 99 ? 8.739 17.034 -20.366 1.00 72.62 99 ALA A CA 1
ATOM 823 C C . ALA A 1 99 ? 8.614 16.479 -21.790 1.00 72.62 99 ALA A C 1
ATOM 825 O O . ALA A 1 99 ? 8.874 17.203 -22.750 1.00 72.62 99 ALA A O 1
ATOM 826 N N . THR A 1 100 ? 8.229 15.211 -21.930 1.00 66.12 100 THR A N 1
ATOM 827 C CA . THR A 1 100 ? 8.211 14.510 -23.221 1.00 66.12 100 THR A CA 1
ATOM 828 C C . THR A 1 100 ? 6.801 14.335 -23.784 1.00 66.12 100 THR A C 1
ATOM 830 O O . THR A 1 100 ? 6.665 14.159 -24.990 1.00 66.12 100 THR A O 1
ATOM 833 N N . LEU A 1 101 ? 5.752 14.476 -22.953 1.00 62.16 101 LEU A N 1
ATOM 834 C CA . LEU A 1 101 ? 4.356 14.159 -23.309 1.00 62.16 101 LEU A CA 1
ATOM 835 C C . LEU A 1 101 ? 4.191 12.713 -23.816 1.00 62.16 101 LEU A C 1
ATOM 837 O O . LEU A 1 101 ? 3.259 12.421 -24.564 1.00 62.16 101 LEU A O 1
ATOM 841 N N . ASN A 1 102 ? 5.101 11.822 -23.422 1.00 63.97 102 ASN A N 1
ATOM 842 C CA . ASN A 1 102 ? 5.046 10.416 -23.784 1.00 63.97 102 ASN A CA 1
ATOM 843 C C . ASN A 1 102 ? 4.079 9.671 -22.858 1.00 63.97 102 ASN A C 1
ATOM 845 O O . ASN A 1 102 ? 4.047 9.917 -21.651 1.00 63.97 102 ASN A O 1
ATOM 849 N N . ASP A 1 103 ? 3.373 8.689 -23.413 1.00 71.12 103 ASP A N 1
ATOM 850 C CA . ASP A 1 103 ? 2.563 7.727 -22.657 1.00 71.12 103 ASP A CA 1
ATOM 851 C C . ASP A 1 103 ? 3.417 6.542 -22.165 1.00 71.12 103 ASP A C 1
ATOM 853 O O . ASP A 1 103 ? 2.996 5.384 -22.222 1.00 71.12 103 ASP A O 1
ATOM 857 N N . ASP A 1 104 ? 4.648 6.823 -21.724 1.00 83.12 104 ASP A N 1
ATOM 858 C CA . ASP A 1 104 ? 5.565 5.791 -21.247 1.00 83.12 104 ASP A CA 1
ATOM 859 C C . ASP A 1 104 ? 4.951 5.095 -20.026 1.00 83.12 104 ASP A C 1
ATOM 861 O O . ASP A 1 104 ? 4.478 5.724 -19.075 1.00 83.12 104 ASP A O 1
ATOM 865 N N . MET A 1 105 ? 4.908 3.767 -20.088 1.00 88.94 105 MET A N 1
ATOM 866 C CA . MET A 1 105 ? 4.296 2.929 -19.065 1.00 88.94 105 MET A CA 1
ATOM 867 C C . MET A 1 105 ? 5.375 2.386 -18.136 1.00 88.94 105 MET A C 1
ATOM 869 O O . MET A 1 105 ? 6.461 2.026 -18.586 1.00 88.94 105 MET A O 1
ATOM 873 N N . VAL A 1 106 ? 5.041 2.208 -16.861 1.00 91.25 106 VAL A N 1
ATOM 874 C CA . VAL A 1 106 ? 5.857 1.371 -15.976 1.00 91.25 106 VAL A CA 1
ATOM 875 C C . VAL A 1 106 ? 5.601 -0.085 -16.353 1.00 91.25 106 VAL A C 1
ATOM 877 O O . VAL A 1 106 ? 4.458 -0.545 -16.303 1.00 91.25 106 VAL A O 1
ATOM 880 N N . ILE A 1 107 ? 6.645 -0.805 -16.755 1.00 91.50 107 ILE A N 1
ATOM 881 C CA . ILE A 1 107 ? 6.566 -2.206 -17.178 1.00 91.50 107 ILE A CA 1
ATOM 882 C C . ILE A 1 107 ? 7.341 -3.053 -16.181 1.00 91.50 107 ILE A C 1
ATOM 884 O O . ILE A 1 107 ? 8.475 -2.725 -15.849 1.00 91.50 107 ILE A O 1
ATOM 888 N N . ASN A 1 108 ? 6.724 -4.146 -15.732 1.00 92.75 108 ASN A N 1
ATOM 889 C CA . ASN A 1 108 ? 7.354 -5.142 -14.870 1.00 92.75 108 ASN A CA 1
ATOM 890 C C . ASN A 1 108 ? 8.126 -4.535 -13.678 1.00 92.75 108 ASN A C 1
ATOM 892 O O . ASN A 1 108 ? 9.305 -4.849 -13.521 1.00 92.75 108 ASN A O 1
ATOM 896 N N . PRO A 1 109 ? 7.528 -3.629 -12.873 1.00 93.94 109 PRO A N 1
ATOM 897 C CA . PRO A 1 109 ? 8.239 -3.048 -11.741 1.00 93.94 109 PRO A CA 1
ATOM 898 C C . PRO A 1 109 ? 8.677 -4.147 -10.773 1.00 93.94 109 PRO A C 1
ATOM 900 O O . PRO A 1 109 ? 7.935 -5.109 -10.542 1.00 93.94 109 PRO A O 1
ATOM 903 N N . VAL A 1 110 ? 9.875 -3.982 -10.222 1.00 94.44 110 VAL A N 1
ATOM 904 C CA . VAL A 1 110 ? 10.493 -4.941 -9.311 1.00 94.44 110 VAL A CA 1
ATOM 905 C C . VAL A 1 110 ? 10.702 -4.283 -7.958 1.00 94.44 110 VAL A C 1
ATOM 907 O O . VAL A 1 110 ? 11.169 -3.145 -7.886 1.00 94.44 110 VAL A O 1
ATOM 910 N N . PHE A 1 111 ? 10.336 -5.003 -6.901 1.00 95.62 111 PHE A N 1
ATOM 911 C CA . PHE A 1 111 ? 10.715 -4.681 -5.531 1.00 95.62 111 PHE A CA 1
ATOM 912 C C . PHE A 1 111 ? 11.579 -5.807 -4.979 1.00 95.62 111 PHE A C 1
ATOM 914 O O . PHE A 1 111 ? 11.212 -6.970 -5.119 1.00 95.62 111 PHE A O 1
ATOM 921 N N . GLU A 1 112 ? 12.654 -5.469 -4.280 1.00 96.56 112 GLU A N 1
ATOM 922 C CA . GLU A 1 112 ? 13.321 -6.390 -3.360 1.00 96.56 112 GLU A CA 1
ATOM 923 C C . GLU A 1 112 ? 13.152 -5.860 -1.940 1.00 96.56 112 GLU A C 1
ATOM 925 O O . GLU A 1 112 ? 13.471 -4.705 -1.667 1.00 96.56 112 GLU A O 1
ATOM 930 N N . VAL A 1 113 ? 12.631 -6.688 -1.037 1.00 97.88 113 VAL A N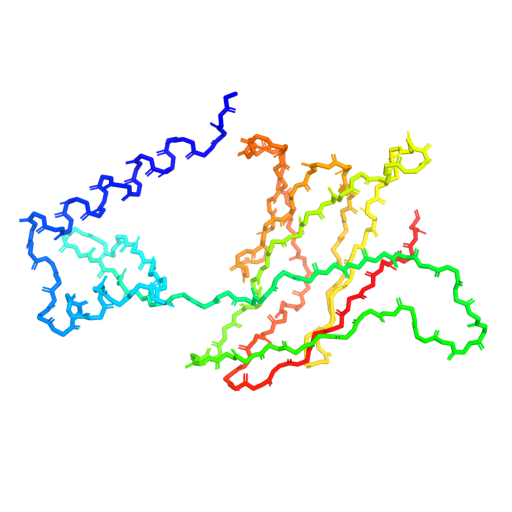 1
ATOM 931 C CA . VAL A 1 113 ? 12.483 -6.343 0.381 1.00 97.88 113 VAL A CA 1
ATOM 932 C C . VAL A 1 113 ? 13.238 -7.370 1.203 1.00 97.88 113 VAL A C 1
ATOM 934 O O . VAL A 1 113 ? 12.915 -8.557 1.148 1.00 97.88 113 VAL A O 1
ATOM 937 N N . ASN A 1 114 ? 14.251 -6.922 1.948 1.00 96.38 114 ASN A N 1
ATOM 938 C CA . ASN A 1 114 ? 15.121 -7.782 2.760 1.00 96.38 114 ASN A CA 1
ATOM 939 C C . ASN A 1 114 ? 15.553 -9.065 2.017 1.00 96.38 114 ASN A C 1
ATOM 941 O O . ASN A 1 114 ? 15.375 -10.171 2.531 1.00 96.38 114 ASN A O 1
ATOM 945 N N . PHE A 1 115 ? 16.086 -8.925 0.799 1.00 95.12 115 PHE A N 1
ATOM 946 C CA . PHE A 1 115 ? 16.549 -10.028 -0.062 1.00 95.12 115 PHE A CA 1
ATOM 947 C C . PHE A 1 115 ? 15.460 -10.884 -0.730 1.00 95.12 115 PHE A C 1
ATOM 949 O O . PHE A 1 115 ? 15.789 -11.842 -1.430 1.00 95.12 115 PHE A O 1
ATOM 956 N N . THR A 1 116 ? 14.176 -10.568 -0.540 1.00 96.12 116 THR A N 1
ATOM 957 C CA . THR A 1 116 ? 13.074 -11.233 -1.252 1.00 96.12 116 THR A CA 1
ATOM 958 C C . THR A 1 116 ? 12.601 -10.358 -2.406 1.00 96.12 116 THR A C 1
ATOM 960 O O . THR A 1 116 ? 12.030 -9.290 -2.185 1.00 96.12 116 THR A O 1
ATOM 963 N N . GLU A 1 117 ? 12.835 -10.816 -3.635 1.00 94.12 117 GLU A N 1
ATOM 964 C CA . GLU A 1 117 ? 12.478 -10.102 -4.863 1.00 94.12 117 GLU A CA 1
ATOM 965 C C . GLU A 1 117 ? 11.085 -10.497 -5.378 1.00 94.12 117 GLU A C 1
ATOM 967 O O . GLU A 1 117 ? 10.743 -11.679 -5.460 1.00 94.12 117 GLU A O 1
ATOM 972 N N . ILE A 1 118 ? 10.311 -9.501 -5.812 1.00 93.06 118 ILE A N 1
ATOM 973 C CA . ILE A 1 118 ? 9.097 -9.670 -6.608 1.00 93.06 118 ILE A CA 1
ATOM 974 C C . ILE A 1 118 ? 9.133 -8.824 -7.875 1.00 93.06 118 ILE A C 1
ATOM 976 O O . ILE A 1 118 ? 9.192 -7.598 -7.834 1.00 93.06 118 ILE A O 1
ATOM 980 N N . THR A 1 119 ? 8.988 -9.487 -9.020 1.00 92.38 119 THR A N 1
ATOM 981 C CA . THR A 1 119 ? 8.682 -8.829 -10.294 1.00 92.38 119 THR A CA 1
ATOM 982 C C . THR A 1 119 ? 7.181 -8.874 -10.535 1.00 92.38 119 THR A C 1
ATOM 984 O O . THR A 1 119 ? 6.578 -9.949 -10.557 1.00 92.38 119 THR A O 1
ATOM 987 N N . LEU A 1 120 ? 6.568 -7.716 -10.764 1.00 92.50 120 LEU A N 1
ATOM 988 C CA . LEU A 1 120 ? 5.125 -7.618 -10.948 1.00 92.50 120 LEU A CA 1
ATOM 989 C C . LEU A 1 120 ? 4.790 -7.603 -12.451 1.00 92.50 120 LEU A C 1
ATOM 991 O O . LEU A 1 120 ? 5.017 -6.564 -13.064 1.00 92.50 120 LEU A O 1
ATOM 995 N N . PRO A 1 121 ? 4.242 -8.668 -13.083 1.00 91.75 121 PRO A N 1
ATOM 996 C CA . PRO A 1 121 ? 4.030 -8.721 -14.539 1.00 91.75 121 PRO A CA 1
ATOM 997 C C . PRO A 1 121 ? 2.865 -7.836 -15.011 1.00 91.75 121 PRO A C 1
ATOM 999 O O . PRO A 1 121 ? 1.803 -8.303 -15.431 1.00 91.75 121 PRO A O 1
ATOM 1002 N N . ILE A 1 122 ? 3.055 -6.523 -14.927 1.00 93.06 122 ILE A N 1
ATOM 1003 C CA . ILE A 1 122 ? 2.056 -5.508 -15.225 1.00 93.06 122 ILE A CA 1
ATOM 1004 C C . ILE A 1 122 ? 2.604 -4.439 -16.161 1.00 93.06 122 ILE A C 1
ATOM 1006 O O . ILE A 1 122 ? 3.807 -4.249 -16.324 1.00 93.06 122 ILE A O 1
ATOM 1010 N N . ARG A 1 123 ? 1.666 -3.690 -16.735 1.00 93.06 123 ARG A N 1
ATOM 1011 C CA . ARG A 1 123 ? 1.917 -2.399 -17.368 1.00 93.06 123 ARG A CA 1
ATOM 1012 C C . ARG A 1 123 ? 1.044 -1.362 -16.684 1.00 93.06 123 ARG A C 1
ATOM 1014 O O . ARG A 1 123 ? -0.175 -1.545 -16.649 1.00 93.06 123 ARG A O 1
ATOM 1021 N N . LEU A 1 124 ? 1.649 -0.321 -16.134 1.00 94.31 124 LEU A N 1
ATOM 1022 C CA . LEU A 1 124 ? 0.950 0.761 -15.453 1.00 94.31 124 LEU A CA 1
ATOM 1023 C C . LEU A 1 124 ? 1.081 2.029 -16.295 1.00 94.31 124 LEU A C 1
ATOM 1025 O O . LEU A 1 124 ? 2.183 2.538 -16.498 1.00 94.31 124 LEU A O 1
ATOM 1029 N N . SER A 1 125 ? -0.041 2.496 -16.828 1.00 93.69 125 SER A N 1
ATOM 1030 C CA . SER A 1 125 ? -0.120 3.716 -17.636 1.00 93.69 125 SER A CA 1
ATOM 1031 C C . SER A 1 125 ? 0.011 4.948 -16.740 1.00 93.69 125 SER A C 1
ATOM 1033 O O . SER A 1 125 ? -0.336 4.870 -15.557 1.00 93.69 125 SER A O 1
ATOM 1035 N N . PRO A 1 126 ? 0.426 6.112 -17.270 1.00 92.12 126 PRO A N 1
ATOM 1036 C CA . PRO A 1 126 ? 0.388 7.356 -16.512 1.00 92.12 126 PRO A CA 1
ATOM 1037 C C . PRO A 1 126 ? -0.969 7.583 -15.834 1.00 92.12 126 PRO A C 1
ATOM 1039 O O . PRO A 1 126 ? -2.025 7.340 -16.419 1.00 92.12 126 PRO A O 1
ATOM 1042 N N . PHE A 1 127 ? -0.928 8.078 -14.597 1.00 92.25 127 PHE A N 1
ATOM 1043 C CA . PHE A 1 127 ? -2.082 8.312 -13.723 1.00 92.25 127 PHE A CA 1
ATOM 1044 C C . PHE A 1 127 ? -2.816 7.069 -13.200 1.00 92.25 127 PHE A C 1
ATOM 1046 O O . PHE A 1 127 ? -3.796 7.236 -12.470 1.00 92.25 127 PHE A O 1
ATOM 1053 N N . GLU A 1 128 ? -2.357 5.858 -13.512 1.00 96.2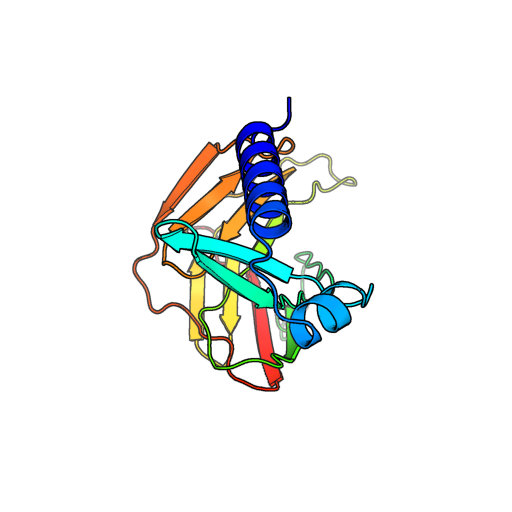5 128 GLU A N 1
ATOM 1054 C CA . GLU A 1 128 ? -2.847 4.646 -12.858 1.00 96.25 128 GLU A CA 1
ATOM 1055 C C . GLU A 1 128 ? -2.122 4.390 -11.528 1.00 96.25 128 GLU A C 1
ATOM 1057 O O . GLU A 1 128 ? -0.984 4.819 -11.294 1.00 96.25 128 GLU A O 1
ATOM 1062 N N . TYR A 1 129 ? -2.811 3.661 -10.655 1.00 97.75 129 TYR A N 1
ATOM 1063 C CA . TYR A 1 129 ? -2.327 3.209 -9.357 1.00 97.75 129 TYR A CA 1
ATOM 1064 C C . TYR A 1 129 ? -2.328 1.687 -9.332 1.00 97.75 129 TYR 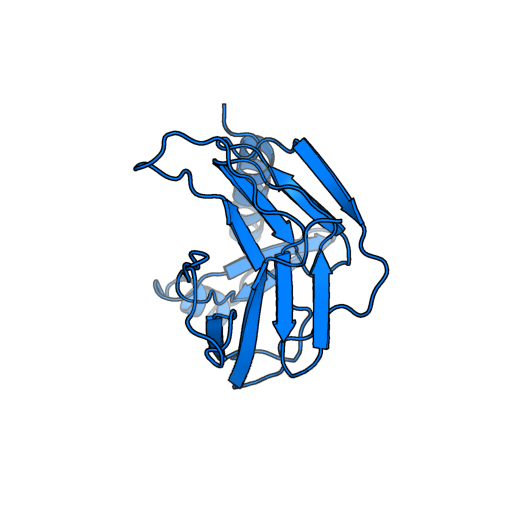A C 1
ATOM 1066 O O . TYR A 1 129 ? -3.306 1.079 -9.752 1.00 97.75 129 TYR A O 1
ATOM 1074 N N . LEU A 1 130 ? -1.276 1.077 -8.805 1.00 97.50 130 LEU A N 1
ATOM 1075 C CA . LEU A 1 130 ? -1.255 -0.312 -8.371 1.00 97.50 130 LEU A CA 1
ATOM 1076 C C . LEU A 1 130 ? -1.320 -0.330 -6.846 1.00 97.50 130 LEU A C 1
ATOM 1078 O O . LEU A 1 130 ? -0.517 0.333 -6.198 1.00 97.50 130 LEU A O 1
ATOM 1082 N N . VAL A 1 131 ? -2.256 -1.086 -6.287 1.00 97.75 131 VAL A N 1
ATOM 1083 C CA . VAL A 1 131 ? -2.419 -1.274 -4.841 1.00 97.75 131 VAL A CA 1
ATOM 1084 C C . VAL A 1 131 ? -2.274 -2.754 -4.532 1.00 97.75 131 VAL A C 1
ATOM 1086 O O . VAL A 1 131 ? -2.949 -3.572 -5.163 1.00 97.75 131 VAL A O 1
ATOM 1089 N N . CYS A 1 132 ? -1.413 -3.081 -3.577 1.00 96.56 132 CYS A N 1
ATOM 1090 C CA . CYS A 1 132 ? -1.144 -4.440 -3.131 1.00 96.56 132 CYS A CA 1
ATOM 1091 C C . CYS A 1 132 ? -1.252 -4.503 -1.605 1.00 96.56 132 CYS A C 1
ATOM 1093 O O . CYS A 1 132 ? -0.482 -3.843 -0.913 1.00 96.56 132 CYS A O 1
ATOM 1095 N N . GLU A 1 133 ? -2.175 -5.322 -1.104 1.00 93.94 133 GLU A N 1
ATOM 1096 C CA . GLU A 1 133 ? -2.467 -5.474 0.335 1.00 93.94 133 GLU A CA 1
ATOM 1097 C C . GLU A 1 133 ? -1.710 -6.663 0.961 1.00 93.94 133 GLU A C 1
ATOM 1099 O O . GLU A 1 133 ? -1.939 -7.037 2.108 1.00 93.94 133 GLU A O 1
ATOM 1104 N N . GLY A 1 134 ? -0.803 -7.290 0.203 1.00 91.50 134 GLY A N 1
ATOM 1105 C CA . GLY A 1 134 ? 0.006 -8.417 0.670 1.00 91.50 134 GLY A CA 1
ATOM 1106 C C . GLY A 1 134 ? -0.706 -9.774 0.692 1.00 91.50 134 GLY A C 1
ATOM 1107 O O . GLY A 1 134 ? -0.193 -10.728 1.270 1.00 91.50 134 GLY A O 1
ATOM 1108 N N . ASP A 1 135 ? -1.861 -9.884 0.034 1.00 89.62 135 ASP A N 1
ATOM 1109 C CA . ASP A 1 135 ? -2.669 -11.107 -0.091 1.00 89.62 135 ASP A CA 1
ATOM 1110 C C . ASP A 1 135 ? -2.392 -11.899 -1.387 1.00 89.62 135 ASP A C 1
ATOM 1112 O O . ASP A 1 135 ? -3.101 -12.852 -1.713 1.00 89.62 135 ASP A O 1
ATOM 1116 N N . GLY A 1 136 ? -1.362 -11.506 -2.145 1.00 86.50 136 GLY A N 1
ATOM 1117 C CA . GLY A 1 136 ? -1.027 -12.090 -3.446 1.00 86.50 136 GLY A CA 1
ATOM 1118 C C . GLY A 1 136 ? -1.890 -11.584 -4.609 1.00 86.50 136 GLY A C 1
ATOM 1119 O O . GLY A 1 136 ? -1.715 -12.048 -5.740 1.00 86.50 136 GLY A O 1
ATOM 1120 N N . VAL A 1 137 ? -2.785 -10.615 -4.374 1.00 92.81 137 VAL A N 1
ATOM 1121 C CA . VAL A 1 137 ? -3.594 -9.966 -5.410 1.00 92.81 137 VAL A CA 1
ATOM 1122 C C . VAL A 1 137 ? -3.383 -8.457 -5.368 1.00 92.81 137 VAL A C 1
ATOM 1124 O O . VAL A 1 137 ? -3.688 -7.781 -4.392 1.00 92.81 137 VAL A O 1
ATOM 1127 N N . CYS A 1 138 ? -2.948 -7.883 -6.485 1.00 95.81 138 CYS A N 1
ATOM 1128 C CA . CYS A 1 138 ? -2.902 -6.432 -6.630 1.00 95.81 138 CYS A CA 1
ATOM 1129 C C . CYS A 1 138 ? -4.016 -5.931 -7.537 1.00 95.81 138 CYS A C 1
ATOM 1131 O O . CYS A 1 138 ? -4.447 -6.595 -8.483 1.00 95.81 138 CYS A O 1
ATOM 1133 N N . LYS A 1 139 ? -4.481 -4.716 -7.266 1.00 97.31 139 LYS A N 1
ATOM 1134 C CA . LYS A 1 139 ? -5.545 -4.054 -8.018 1.00 97.31 139 LYS A CA 1
ATOM 1135 C C . LYS A 1 139 ? -4.990 -2.813 -8.690 1.00 97.31 139 LYS A C 1
ATOM 1137 O O . LYS A 1 139 ? -4.284 -2.025 -8.067 1.00 97.31 139 LYS A O 1
ATOM 1142 N N . ILE A 1 140 ? -5.327 -2.645 -9.961 1.00 98.00 140 ILE A N 1
ATOM 1143 C CA . ILE A 1 140 ? -5.009 -1.443 -10.720 1.00 98.00 140 ILE A CA 1
ATOM 1144 C C . ILE A 1 140 ? -6.231 -0.539 -10.737 1.00 98.00 140 ILE A C 1
ATOM 1146 O O . ILE A 1 140 ? -7.339 -0.996 -11.032 1.00 98.00 140 ILE A O 1
ATOM 1150 N N . PHE A 1 141 ? -6.012 0.738 -10.453 1.00 98.25 141 PHE A N 1
ATOM 1151 C CA . PHE A 1 141 ? -7.029 1.774 -10.453 1.00 98.25 141 PHE A CA 1
ATOM 1152 C C . PHE A 1 141 ? -6.675 2.910 -11.407 1.00 98.25 141 PHE A C 1
ATOM 1154 O O . PHE A 1 141 ? -5.503 3.227 -11.607 1.00 98.25 141 PHE A O 1
ATOM 1161 N N . ASP A 1 142 ? -7.703 3.551 -11.960 1.00 96.50 142 ASP A N 1
ATOM 1162 C CA . ASP A 1 142 ? -7.547 4.791 -12.719 1.00 96.50 142 ASP A CA 1
ATOM 1163 C C . ASP A 1 142 ? -7.293 6.003 -11.796 1.00 96.50 142 ASP A C 1
ATOM 1165 O O . ASP A 1 142 ? -7.324 5.906 -10.566 1.00 96.50 142 ASP A O 1
ATOM 1169 N N . ILE A 1 143 ? -7.121 7.187 -12.393 1.00 95.31 143 ILE A N 1
ATOM 1170 C CA . ILE A 1 143 ? -6.906 8.446 -11.658 1.00 95.31 143 ILE A CA 1
ATOM 1171 C C . ILE A 1 143 ? -8.033 8.803 -10.672 1.00 95.31 143 ILE A C 1
ATOM 1173 O O . ILE A 1 143 ? -7.843 9.577 -9.735 1.00 95.31 143 ILE A O 1
ATOM 1177 N N . ASN A 1 144 ? -9.229 8.256 -10.883 1.00 96.31 144 ASN A N 1
ATOM 1178 C CA . ASN A 1 144 ? -10.400 8.479 -10.049 1.00 96.31 144 ASN A CA 1
ATOM 1179 C C . ASN A 1 144 ? -10.622 7.338 -9.044 1.00 96.31 144 ASN A C 1
ATOM 1181 O O . ASN A 1 144 ? -11.685 7.297 -8.418 1.00 96.31 144 ASN A O 1
ATOM 1185 N N . TRP A 1 145 ? -9.655 6.432 -8.878 1.00 97.12 145 TRP A N 1
ATOM 1186 C CA . TRP A 1 145 ? -9.754 5.243 -8.035 1.00 97.12 145 TRP A CA 1
ATOM 1187 C C . TRP A 1 145 ? -10.871 4.265 -8.441 1.00 97.12 145 TRP A C 1
ATOM 1189 O O . TRP A 1 145 ? -11.409 3.537 -7.600 1.00 97.12 145 TRP A O 1
ATOM 1199 N N . ASN A 1 146 ? -11.251 4.234 -9.722 1.00 97.12 146 ASN A N 1
ATOM 1200 C CA . ASN A 1 146 ? -12.095 3.164 -10.254 1.00 97.12 146 ASN A CA 1
ATOM 1201 C C . ASN A 1 146 ? -11.233 1.926 -10.518 1.00 97.12 146 ASN A C 1
ATOM 1203 O O . ASN A 1 146 ? -10.174 2.066 -11.133 1.00 97.12 146 ASN A O 1
ATOM 1207 N N . PRO A 1 147 ? -11.658 0.725 -10.086 1.00 96.19 147 PRO A N 1
ATOM 1208 C CA . PRO A 1 147 ? -10.922 -0.495 -10.379 1.00 96.19 147 PRO A CA 1
ATOM 1209 C C . PRO A 1 147 ? -10.932 -0.748 -11.889 1.00 96.19 147 PRO A C 1
ATOM 1211 O O . PRO A 1 147 ? -11.986 -0.761 -12.523 1.00 96.19 147 PRO A O 1
ATOM 1214 N N . VAL A 1 148 ? -9.747 -0.952 -12.453 1.00 96.56 148 VAL A N 1
ATOM 1215 C CA . VAL A 1 148 ? -9.545 -1.263 -13.871 1.00 96.56 148 VAL A CA 1
ATOM 1216 C C . VAL A 1 148 ? -9.398 -2.769 -14.052 1.00 96.56 148 VAL A C 1
ATOM 1218 O O . VAL A 1 148 ? -10.075 -3.361 -14.889 1.00 96.56 148 VAL A O 1
ATOM 1221 N N . ARG A 1 149 ? -8.517 -3.398 -13.264 1.00 95.62 149 ARG A N 1
ATOM 1222 C CA . ARG A 1 149 ? -8.281 -4.850 -13.275 1.00 95.62 149 ARG A CA 1
ATOM 1223 C C . ARG A 1 149 ? -7.557 -5.316 -12.014 1.00 95.62 149 ARG A C 1
ATOM 1225 O O . ARG A 1 149 ? -6.965 -4.506 -11.306 1.00 95.62 149 ARG A O 1
ATOM 1232 N N . SER A 1 150 ? -7.558 -6.623 -11.791 1.00 95.25 150 SER A N 1
ATOM 1233 C CA . SER A 1 150 ? -6.752 -7.294 -10.769 1.00 95.25 150 SER A CA 1
ATOM 1234 C C . SER A 1 150 ? -5.666 -8.138 -11.421 1.00 95.25 150 SER A C 1
ATOM 1236 O O . SER A 1 150 ? -5.820 -8.584 -12.560 1.00 95.25 150 SER A O 1
ATOM 1238 N N . VAL A 1 151 ? -4.569 -8.328 -10.701 1.00 92.81 151 VAL A N 1
ATOM 1239 C CA . VAL A 1 151 ? -3.425 -9.136 -11.111 1.00 92.81 151 VAL A CA 1
ATOM 1240 C C . VAL A 1 151 ? -3.070 -10.037 -9.941 1.00 92.81 151 VAL A C 1
ATOM 1242 O O . VAL A 1 151 ? -2.889 -9.555 -8.826 1.00 92.81 151 VAL A O 1
ATOM 1245 N N . GLU A 1 152 ? -3.023 -11.337 -10.198 1.00 90.75 152 GLU A N 1
ATOM 1246 C CA . GLU A 1 152 ? -2.604 -12.339 -9.221 1.00 90.75 152 GLU A CA 1
ATOM 1247 C C . GLU A 1 152 ? -1.112 -12.618 -9.393 1.00 90.75 152 GLU A C 1
ATOM 1249 O O . GLU A 1 152 ? -0.607 -12.648 -10.521 1.00 90.75 152 GLU A O 1
ATOM 1254 N N . PHE A 1 153 ? -0.418 -12.848 -8.283 1.00 84.38 153 PHE A N 1
ATOM 1255 C CA . PHE A 1 153 ? 1.008 -13.152 -8.283 1.00 84.38 153 PHE A CA 1
ATOM 1256 C C . PHE A 1 153 ? 1.237 -14.570 -7.778 1.00 84.38 153 PHE A C 1
ATOM 1258 O O . PHE A 1 153 ? 0.777 -14.963 -6.710 1.00 84.38 153 PHE A O 1
ATOM 1265 N N . SER A 1 154 ? 1.978 -15.341 -8.568 1.00 74.50 154 SER A N 1
ATOM 1266 C CA . SER A 1 154 ? 2.425 -16.685 -8.220 1.00 74.50 154 SER A CA 1
ATOM 1267 C C . SER A 1 154 ? 3.919 -16.630 -7.901 1.00 74.50 154 SER A C 1
ATOM 1269 O O . SER A 1 154 ? 4.755 -16.870 -8.770 1.00 74.50 154 SER A O 1
ATOM 1271 N N . GLY A 1 155 ? 4.258 -16.239 -6.678 1.00 82.88 155 GLY A N 1
ATOM 1272 C CA . GLY A 1 155 ? 5.634 -16.097 -6.208 1.00 82.88 155 GLY A CA 1
ATOM 1273 C C . GLY A 1 155 ? 5.678 -15.962 -4.691 1.00 82.88 155 GLY A C 1
ATOM 1274 O O . GLY A 1 155 ? 4.633 -15.890 -4.044 1.00 82.88 155 GLY A O 1
ATOM 1275 N N . GLU A 1 156 ? 6.881 -15.954 -4.126 1.00 91.31 156 GLU A N 1
ATOM 1276 C CA . GLU A 1 156 ? 7.060 -15.628 -2.713 1.00 91.31 156 GLU A CA 1
ATOM 1277 C C . GLU A 1 156 ? 6.786 -14.136 -2.506 1.00 91.31 156 GLU A C 1
ATOM 1279 O O . GLU A 1 156 ? 7.365 -13.295 -3.191 1.00 91.31 156 GLU A O 1
ATOM 1284 N N . TRP A 1 157 ? 5.859 -13.811 -1.603 1.00 94.88 157 TRP A N 1
ATOM 1285 C CA . TRP A 1 157 ? 5.526 -12.425 -1.297 1.00 94.88 157 TRP A CA 1
ATOM 1286 C C . TRP A 1 157 ? 6.435 -11.900 -0.174 1.00 94.88 157 TRP A C 1
ATOM 1288 O O . TRP A 1 157 ? 6.475 -12.531 0.890 1.00 94.88 157 TRP A O 1
ATOM 1298 N N . PRO A 1 158 ? 7.129 -10.759 -0.346 1.00 96.12 158 PRO A N 1
ATOM 1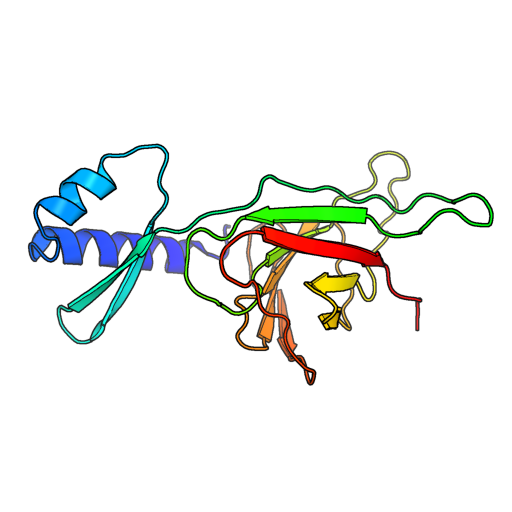299 C CA . PRO A 1 158 ? 8.076 -10.272 0.641 1.00 96.12 158 PRO A CA 1
ATOM 1300 C C . PRO A 1 158 ? 7.384 -9.891 1.945 1.00 96.12 158 PRO A C 1
ATOM 1302 O O . PRO A 1 158 ? 6.214 -9.498 1.962 1.00 96.12 158 PRO A O 1
ATOM 1305 N N . GLN A 1 159 ? 8.123 -9.981 3.043 1.00 97.25 159 GLN A N 1
ATOM 1306 C CA . GLN A 1 159 ? 7.663 -9.550 4.358 1.00 97.25 159 GLN A CA 1
ATOM 1307 C C . GLN A 1 159 ? 8.391 -8.272 4.768 1.00 97.25 159 GLN A C 1
ATOM 1309 O O . GLN A 1 159 ? 9.584 -8.107 4.509 1.00 97.25 159 GLN A O 1
ATOM 1314 N N . ILE A 1 160 ? 7.666 -7.397 5.450 1.00 97.75 160 ILE A N 1
ATOM 1315 C CA . ILE A 1 160 ? 8.222 -6.315 6.248 1.00 97.75 160 ILE A CA 1
ATOM 1316 C C . ILE A 1 160 ? 8.339 -6.848 7.678 1.00 97.75 160 ILE A C 1
ATOM 1318 O O . ILE A 1 160 ? 7.329 -7.133 8.322 1.00 97.75 160 ILE A O 1
ATOM 1322 N N . VAL A 1 161 ? 9.567 -7.025 8.156 1.00 98.31 161 VAL A N 1
ATOM 1323 C CA . VAL A 1 161 ? 9.861 -7.504 9.514 1.00 98.31 161 VAL A CA 1
ATOM 1324 C C . VAL A 1 161 ? 9.771 -6.366 10.522 1.00 98.31 161 VAL A C 1
ATOM 1326 O O . VAL A 1 161 ? 9.800 -5.198 10.132 1.00 98.31 161 VAL A O 1
ATOM 1329 N N . HIS A 1 162 ? 9.647 -6.684 11.807 1.00 98.19 162 HIS A N 1
ATOM 1330 C CA . HIS A 1 162 ? 9.772 -5.705 12.884 1.00 98.19 162 HIS A CA 1
ATOM 1331 C C . HIS A 1 162 ? 11.111 -4.955 12.795 1.00 98.19 162 HIS A C 1
ATOM 1333 O O . HIS A 1 162 ? 12.135 -5.563 12.481 1.00 98.19 162 HIS A O 1
ATOM 1339 N N . GLU A 1 163 ? 11.103 -3.659 13.121 1.00 97.12 163 GLU A N 1
ATOM 1340 C CA . GLU A 1 163 ? 12.239 -2.737 12.985 1.00 97.12 163 GLU A CA 1
ATOM 1341 C C . GLU A 1 163 ? 12.554 -2.392 11.515 1.00 97.12 163 GLU A C 1
ATOM 1343 O O . GLU A 1 163 ? 11.655 -2.105 10.721 1.00 97.12 163 GLU A O 1
ATOM 1348 N N . ASP A 1 164 ? 13.832 -2.312 11.158 1.00 98.00 164 ASP A N 1
ATOM 1349 C CA . ASP A 1 164 ? 14.283 -1.726 9.903 1.00 98.00 164 ASP A CA 1
ATOM 1350 C C . ASP A 1 164 ? 14.254 -2.726 8.743 1.00 98.00 164 ASP A C 1
ATOM 1352 O O . ASP A 1 164 ? 14.700 -3.867 8.850 1.00 98.00 164 ASP A O 1
ATOM 1356 N N . ASN A 1 165 ? 13.774 -2.247 7.598 1.00 98.38 165 ASN A N 1
ATOM 1357 C CA . ASN A 1 165 ? 13.644 -2.995 6.356 1.00 98.38 165 ASN A CA 1
ATOM 1358 C C . ASN A 1 165 ? 14.329 -2.237 5.221 1.00 98.38 165 ASN A C 1
ATOM 1360 O O . ASN A 1 165 ? 14.135 -1.024 5.087 1.00 98.38 165 ASN A O 1
ATOM 1364 N N . GLN A 1 166 ? 15.081 -2.947 4.382 1.00 98.19 166 GLN A N 1
ATOM 1365 C CA . GLN A 1 166 ? 15.624 -2.404 3.136 1.00 98.19 166 GLN A CA 1
ATOM 1366 C C . GLN A 1 166 ? 14.660 -2.705 1.989 1.00 98.19 166 GLN A C 1
ATOM 1368 O O . GLN A 1 166 ? 14.182 -3.833 1.863 1.00 98.19 166 GLN A O 1
ATOM 1373 N N . ILE A 1 167 ? 14.389 -1.696 1.162 1.00 98.25 167 ILE A N 1
ATOM 1374 C CA . ILE A 1 167 ? 13.527 -1.797 -0.014 1.00 98.25 167 ILE A CA 1
ATOM 1375 C C . ILE A 1 167 ? 14.304 -1.285 -1.222 1.00 98.25 167 ILE A C 1
ATOM 1377 O O . ILE A 1 167 ? 14.648 -0.104 -1.280 1.00 98.25 167 ILE A O 1
ATOM 1381 N N . LEU A 1 168 ? 14.544 -2.158 -2.194 1.00 97.12 168 LEU A N 1
ATOM 1382 C CA . LEU A 1 168 ? 15.082 -1.792 -3.498 1.00 97.12 168 LEU A CA 1
ATOM 1383 C C . LEU A 1 168 ? 13.957 -1.745 -4.531 1.00 97.12 168 LEU A C 1
ATOM 1385 O O . LEU A 1 168 ? 13.008 -2.530 -4.465 1.00 97.12 168 LEU A O 1
ATOM 1389 N N . PHE A 1 169 ? 14.057 -0.823 -5.486 1.00 95.94 169 PHE A N 1
ATOM 1390 C CA . PHE A 1 169 ? 13.074 -0.665 -6.555 1.00 95.94 169 PHE A CA 1
ATOM 1391 C C . PHE A 1 169 ? 13.722 -0.322 -7.895 1.00 95.94 169 PHE A C 1
ATOM 1393 O O . PHE A 1 169 ? 14.525 0.608 -7.985 1.00 95.94 169 PHE A O 1
ATOM 1400 N N . TRP A 1 170 ? 13.314 -1.017 -8.955 1.00 93.12 170 TRP A N 1
ATOM 1401 C CA . TRP A 1 170 ? 13.720 -0.729 -10.332 1.00 93.12 170 TRP A CA 1
ATOM 1402 C C . TRP A 1 170 ? 12.654 -1.181 -11.335 1.00 93.12 170 TRP A C 1
ATOM 1404 O O . TRP A 1 170 ? 11.680 -1.858 -10.997 1.00 93.12 170 TRP A O 1
ATOM 1414 N N . PHE A 1 171 ? 12.823 -0.794 -12.599 1.00 88.50 171 PHE A N 1
ATOM 1415 C CA . PHE A 1 171 ? 12.003 -1.320 -13.688 1.00 88.50 171 PHE A CA 1
ATOM 1416 C C . PHE A 1 171 ? 12.633 -2.596 -14.247 1.00 88.50 171 PHE A C 1
ATOM 1418 O O . PHE A 1 171 ? 13.815 -2.622 -14.590 1.00 88.50 171 PHE A O 1
ATOM 1425 N N . GLY A 1 172 ? 11.848 -3.670 -14.324 1.00 77.44 172 GLY A N 1
ATOM 1426 C CA . GLY A 1 172 ? 12.287 -4.926 -14.917 1.00 77.44 172 GLY A CA 1
ATOM 1427 C C . GLY A 1 172 ? 12.512 -4.796 -16.424 1.00 77.44 172 GLY A C 1
ATOM 1428 O O . GLY A 1 172 ? 12.018 -3.877 -17.080 1.00 77.44 172 GLY A O 1
ATOM 1429 N N . ALA A 1 173 ? 13.242 -5.751 -17.002 1.00 69.75 173 ALA A N 1
ATOM 1430 C CA . ALA A 1 173 ? 13.469 -5.765 -18.441 1.00 69.75 173 ALA A CA 1
ATOM 1431 C C . ALA A 1 173 ? 12.129 -5.857 -19.210 1.00 69.75 173 ALA A C 1
ATOM 1433 O O . ALA A 1 173 ? 11.251 -6.647 -18.830 1.00 69.75 173 ALA A O 1
ATOM 1434 N N . PRO A 1 174 ? 11.954 -5.094 -20.308 1.00 62.00 174 PRO A N 1
ATOM 1435 C CA . PRO A 1 174 ? 10.822 -5.297 -21.198 1.00 62.00 174 PRO A CA 1
ATOM 1436 C C . PRO A 1 174 ? 10.915 -6.706 -21.800 1.00 62.00 174 PRO A C 1
ATOM 1438 O O . PRO A 1 174 ? 11.920 -7.063 -22.416 1.00 62.00 174 PRO A O 1
ATOM 1441 N N . SER A 1 175 ? 9.873 -7.509 -21.577 1.00 54.00 175 SER A N 1
ATOM 1442 C CA . SER A 1 175 ? 9.689 -8.838 -22.177 1.00 54.00 175 SER A CA 1
ATOM 1443 C C . SER A 1 175 ? 9.284 -8.754 -23.643 1.00 54.00 175 SER A C 1
ATOM 1445 O O . SER A 1 175 ? 8.360 -7.946 -23.915 1.00 54.00 175 SER A O 1
#

pLDDT: mean 90.97, std 8.95, range [54.0, 98.38]

Foldseek 3Di:
DFQCPVVVVVQVVQVVLLVVLVVDDPVRVVVVPDPVWAWDWDDPDDSHIDIDTDDDDDDDDDDQDDDDPPDDRKDKDKDADQDAKDFDWDKDAAADDPVPNDQDWQAQKWKDKPNRIDTFHDTHTHQKMWTDPRPQKIFIAHNSRNTPDIDGDDGDTDMDHHTMMMMMIHGDDDD